Protein AF-A0A8S8YUT4-F1 (afdb_monomer_lite)

Radius of gyration: 16.55 Å; chains: 1; bounding box: 37×27×43 Å

Secondary structure (DSSP, 8-state):
-GGGT---SS---HHHHHHHHHHHHHHHTT--HHHHHHHHHHHTT--S----S-SS--EEEEEETTEEEEHHIIIIISTT-SPEEEEEEETTTT----TT-

Structure (mmCIF, N/CA/C/O backbone):
data_AF-A0A8S8YUT4-F1
#
_entry.id   AF-A0A8S8YUT4-F1
#
loop_
_atom_site.group_PDB
_atom_site.id
_atom_site.type_symbol
_atom_site.label_atom_id
_atom_site.label_alt_id
_atom_site.label_comp_id
_atom_site.label_asym_id
_atom_site.label_entity_id
_atom_site.label_seq_id
_atom_site.pdbx_PDB_ins_code
_atom_site.Cartn_x
_atom_site.Cartn_y
_atom_site.Cartn_z
_atom_site.occupancy
_atom_site.B_iso_or_equiv
_atom_site.auth_seq_id
_atom_site.auth_comp_id
_atom_site.auth_asym_id
_atom_site.auth_atom_id
_atom_site.pdbx_PDB_model_num
ATOM 1 N N . MET A 1 1 ? 10.946 1.910 19.371 1.00 63.50 1 MET A N 1
ATOM 2 C CA . MET A 1 1 ? 9.764 2.784 19.206 1.00 63.50 1 MET A CA 1
ATOM 3 C C . MET A 1 1 ? 9.103 3.068 20.544 1.00 63.50 1 MET A C 1
ATOM 5 O O . MET A 1 1 ? 8.983 4.230 20.880 1.00 63.50 1 MET A O 1
ATOM 9 N N . GLU A 1 2 ? 8.810 2.054 21.361 1.00 67.62 2 GLU A N 1
ATOM 10 C CA . GLU A 1 2 ? 8.208 2.250 22.696 1.00 67.62 2 GLU A CA 1
ATOM 11 C C . GLU A 1 2 ? 9.056 3.124 23.640 1.00 67.62 2 GLU A C 1
ATOM 13 O O . GLU A 1 2 ? 8.547 4.055 24.250 1.00 67.62 2 GLU A O 1
ATOM 18 N N . ILE A 1 3 ? 10.380 2.913 23.662 1.00 77.00 3 ILE A N 1
ATOM 19 C CA . ILE A 1 3 ? 11.336 3.756 24.414 1.00 77.00 3 ILE A CA 1
ATOM 20 C C . ILE A 1 3 ? 11.323 5.223 23.935 1.00 77.00 3 ILE A C 1
ATOM 22 O O . ILE A 1 3 ? 11.668 6.122 24.693 1.00 77.00 3 ILE A O 1
ATOM 26 N N . PHE A 1 4 ? 10.907 5.473 22.690 1.00 76.00 4 PHE A N 1
ATOM 27 C CA . PHE A 1 4 ? 10.809 6.813 22.105 1.00 76.00 4 PHE A CA 1
ATOM 28 C C . PHE A 1 4 ? 9.410 7.438 22.262 1.00 76.00 4 PHE A C 1
ATOM 30 O O . PHE A 1 4 ? 9.198 8.539 21.771 1.00 76.00 4 PHE A O 1
ATOM 37 N N . GLY A 1 5 ? 8.465 6.770 22.941 1.00 72.62 5 GLY A N 1
ATOM 38 C CA . GLY A 1 5 ? 7.102 7.276 23.155 1.00 72.62 5 GLY A CA 1
ATOM 39 C C . GLY A 1 5 ? 6.182 7.187 21.932 1.00 72.62 5 GLY A C 1
ATOM 40 O O . GLY A 1 5 ? 5.086 7.738 21.955 1.00 72.62 5 GLY A O 1
ATOM 41 N N . GLU A 1 6 ? 6.615 6.494 20.880 1.00 76.44 6 GLU A N 1
ATOM 42 C CA . GLU A 1 6 ? 5.847 6.325 19.646 1.00 76.44 6 GLU A CA 1
ATOM 43 C C . GLU A 1 6 ? 4.782 5.232 19.796 1.00 76.44 6 GLU A C 1
ATOM 45 O O . GLU 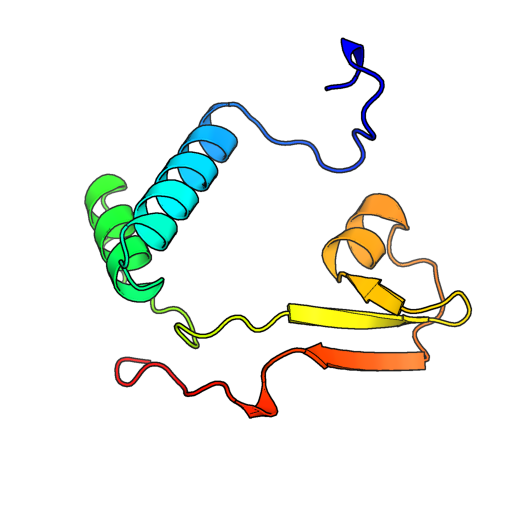A 1 6 ? 5.005 4.213 20.461 1.00 76.44 6 GLU A O 1
ATOM 50 N N . GLU A 1 7 ? 3.636 5.408 19.136 1.00 72.25 7 GLU A N 1
ATOM 51 C CA . GLU A 1 7 ? 2.573 4.404 19.122 1.00 72.25 7 GLU A CA 1
ATOM 52 C C . GLU A 1 7 ? 3.057 3.083 18.480 1.00 72.25 7 GLU A C 1
ATOM 54 O O . GLU A 1 7 ? 3.417 3.030 17.306 1.00 72.25 7 GLU A O 1
ATOM 59 N N . THR A 1 8 ? 3.029 1.974 19.229 1.00 75.69 8 THR A N 1
ATOM 60 C CA . THR A 1 8 ? 3.557 0.660 18.795 1.00 75.69 8 THR A CA 1
ATOM 61 C C . THR A 1 8 ? 2.483 -0.343 18.363 1.00 75.69 8 THR A C 1
ATOM 63 O O . THR A 1 8 ? 2.684 -1.560 18.433 1.00 75.69 8 THR A O 1
ATOM 66 N N . TRP A 1 9 ? 1.320 0.136 17.907 1.00 78.69 9 TRP A N 1
ATOM 67 C CA . TRP A 1 9 ? 0.235 -0.749 17.458 1.00 78.69 9 TRP A CA 1
ATOM 68 C C . TRP A 1 9 ? 0.596 -1.529 16.182 1.00 78.69 9 TRP A C 1
ATOM 70 O O . TRP A 1 9 ? 0.022 -2.592 15.942 1.00 78.69 9 TRP A O 1
ATOM 80 N N . PHE A 1 10 ? 1.587 -1.060 15.416 1.00 73.69 10 PHE A N 1
ATOM 81 C CA . PHE A 1 10 ? 2.187 -1.787 14.302 1.00 73.69 10 PHE A CA 1
ATOM 82 C C . PHE A 1 10 ? 3.584 -2.294 14.682 1.00 73.69 10 PHE A C 1
ATOM 84 O O . PHE A 1 10 ? 4.512 -1.516 14.908 1.00 73.69 10 PHE A O 1
ATOM 91 N N . ARG A 1 11 ? 3.743 -3.619 14.779 1.00 79.06 11 ARG A N 1
ATOM 92 C CA . ARG A 1 11 ? 5.029 -4.250 15.104 1.00 79.06 11 ARG A CA 1
ATOM 93 C C . ARG A 1 11 ? 5.757 -4.621 13.824 1.00 79.06 11 ARG A C 1
ATOM 95 O O . ARG A 1 11 ? 5.257 -5.433 13.053 1.00 79.06 11 ARG A O 1
ATOM 102 N N . ILE A 1 12 ? 6.955 -4.076 13.655 1.00 82.12 12 ILE A N 1
ATOM 103 C CA . ILE A 1 12 ? 7.835 -4.361 12.527 1.00 82.12 12 ILE A CA 1
ATOM 104 C C . ILE A 1 12 ? 9.157 -4.949 13.031 1.00 82.12 12 ILE A C 1
ATOM 106 O O . ILE A 1 12 ? 9.742 -4.444 13.987 1.00 82.12 12 ILE A O 1
ATOM 110 N N . GLY A 1 13 ? 9.603 -6.050 12.425 1.00 88.31 13 GLY A N 1
ATOM 111 C CA . GLY A 1 13 ? 10.899 -6.661 12.734 1.00 88.31 13 GLY A CA 1
ATOM 112 C C . GLY A 1 13 ? 12.036 -6.040 11.920 1.00 88.31 13 GLY A C 1
ATOM 113 O O . GLY A 1 13 ? 11.796 -5.400 10.897 1.00 88.31 13 GLY A O 1
ATOM 114 N N . ASP A 1 14 ? 13.285 -6.278 12.318 1.00 91.00 14 ASP A N 1
ATOM 115 C CA . ASP A 1 14 ? 14.459 -5.673 11.662 1.00 91.00 14 ASP A CA 1
ATOM 116 C C . ASP A 1 14 ? 14.568 -6.036 10.172 1.00 91.00 14 ASP A C 1
ATOM 118 O O . ASP A 1 14 ? 14.826 -5.180 9.327 1.00 91.00 14 ASP A O 1
ATOM 122 N N . ARG A 1 15 ? 14.317 -7.306 9.822 1.00 89.25 15 ARG A N 1
ATOM 123 C CA . ARG A 1 15 ? 14.349 -7.782 8.425 1.00 89.25 15 ARG A CA 1
ATOM 124 C C . ARG A 1 15 ? 13.242 -7.167 7.565 1.00 89.25 15 ARG A C 1
ATOM 126 O O . ARG A 1 15 ? 13.472 -6.836 6.403 1.00 89.25 15 ARG A O 1
ATOM 133 N N . ASP A 1 16 ? 12.056 -6.999 8.139 1.00 91.44 16 ASP A N 1
ATOM 134 C CA . ASP A 1 16 ? 10.930 -6.366 7.449 1.00 91.44 16 ASP A CA 1
ATOM 135 C C . ASP A 1 16 ? 11.186 -4.862 7.261 1.00 91.44 16 ASP A C 1
ATOM 137 O O . ASP A 1 16 ? 11.026 -4.307 6.175 1.00 91.44 16 ASP A O 1
ATOM 141 N N . THR A 1 17 ? 11.738 -4.218 8.292 1.00 92.88 17 THR A N 1
ATOM 142 C CA . THR A 1 17 ? 12.189 -2.822 8.237 1.00 92.88 17 THR A CA 1
ATOM 143 C C . THR A 1 17 ? 13.217 -2.611 7.129 1.00 92.88 17 THR A C 1
ATOM 145 O O . THR A 1 17 ? 13.095 -1.659 6.359 1.00 92.88 17 THR A O 1
ATOM 148 N N . ALA A 1 18 ? 14.197 -3.511 6.996 1.00 93.31 18 ALA A N 1
ATOM 149 C CA . ALA A 1 18 ? 15.193 -3.443 5.929 1.00 93.31 18 ALA A CA 1
ATOM 150 C C . ALA A 1 18 ? 14.538 -3.481 4.537 1.00 93.31 18 ALA A C 1
ATOM 152 O O . ALA A 1 18 ? 14.845 -2.644 3.690 1.00 93.31 18 ALA A O 1
ATOM 153 N N . THR A 1 19 ? 13.576 -4.385 4.330 1.00 94.44 19 THR A N 1
ATOM 154 C CA . THR A 1 19 ? 12.822 -4.500 3.070 1.00 94.44 19 THR A CA 1
ATOM 155 C C . THR A 1 19 ? 12.089 -3.197 2.742 1.00 94.44 19 THR A C 1
ATOM 157 O O . THR A 1 19 ? 12.200 -2.670 1.629 1.00 94.44 19 THR A O 1
ATOM 160 N N . HIS A 1 20 ? 11.397 -2.618 3.724 1.00 94.38 20 HIS A N 1
ATOM 161 C CA . HIS A 1 20 ? 10.678 -1.360 3.550 1.00 94.38 20 HIS A CA 1
ATOM 162 C C . HIS A 1 20 ? 11.601 -0.163 3.299 1.00 94.38 20 HIS A C 1
ATOM 164 O O . HIS A 1 20 ? 11.283 0.666 2.438 1.00 94.38 20 HIS A O 1
ATOM 170 N N . LEU A 1 21 ? 12.747 -0.076 3.984 1.00 96.25 21 LEU A N 1
ATOM 171 C CA . LEU A 1 21 ? 13.742 0.973 3.741 1.00 96.25 21 LEU A CA 1
ATOM 172 C C . LEU A 1 21 ? 14.311 0.877 2.326 1.00 96.25 21 LEU A C 1
ATOM 174 O O . LEU A 1 21 ? 14.368 1.887 1.625 1.00 96.25 21 LEU A O 1
ATOM 178 N N . THR A 1 22 ? 14.684 -0.326 1.885 1.00 96.81 22 THR A N 1
ATOM 179 C CA . THR A 1 22 ? 15.209 -0.551 0.535 1.00 96.81 22 THR A CA 1
ATOM 180 C C . THR A 1 22 ? 14.185 -0.158 -0.525 1.00 96.81 22 THR A C 1
ATOM 182 O O . THR A 1 22 ? 14.514 0.635 -1.408 1.00 96.81 22 THR A O 1
ATOM 185 N N . ARG A 1 23 ? 12.929 -0.613 -0.401 1.00 97.50 23 ARG A N 1
ATOM 186 C CA . ARG A 1 23 ? 11.835 -0.216 -1.307 1.00 97.50 23 ARG A CA 1
ATOM 187 C C . ARG A 1 23 ? 11.660 1.301 -1.347 1.00 97.50 23 ARG A C 1
ATOM 189 O O . ARG A 1 23 ? 11.623 1.886 -2.424 1.00 97.50 23 ARG A O 1
ATOM 196 N N . THR A 1 24 ? 11.589 1.944 -0.182 1.00 97.44 24 THR A N 1
ATOM 197 C CA . THR A 1 24 ? 11.391 3.399 -0.078 1.00 97.44 24 THR A CA 1
ATOM 198 C C . THR A 1 24 ? 12.542 4.166 -0.720 1.00 97.44 24 THR A C 1
ATOM 200 O O . THR A 1 24 ? 12.316 5.142 -1.433 1.00 97.44 24 THR A O 1
ATOM 203 N N . ASN A 1 25 ? 13.782 3.719 -0.509 1.00 97.88 25 ASN A N 1
ATOM 204 C CA . ASN A 1 25 ? 14.945 4.322 -1.144 1.00 97.88 25 ASN A CA 1
ATOM 205 C C . ASN A 1 25 ? 14.896 4.171 -2.671 1.00 97.88 25 ASN A C 1
ATOM 207 O O . ASN A 1 25 ? 15.142 5.136 -3.387 1.00 97.88 25 ASN A O 1
ATOM 211 N N . MET A 1 26 ? 14.548 2.994 -3.192 1.00 98.25 26 MET A N 1
ATOM 212 C CA . MET A 1 26 ? 14.453 2.775 -4.639 1.00 98.25 26 MET A CA 1
ATOM 213 C C . MET A 1 26 ? 13.347 3.623 -5.284 1.00 98.25 26 MET A C 1
ATOM 215 O O . MET A 1 26 ? 13.601 4.234 -6.321 1.00 98.25 26 MET A O 1
ATOM 219 N N . LEU A 1 27 ? 12.175 3.738 -4.643 1.00 97.56 27 LEU A N 1
ATOM 220 C CA . LEU A 1 27 ? 11.089 4.624 -5.089 1.00 97.56 27 LEU A CA 1
ATOM 221 C C . LEU A 1 27 ? 11.557 6.085 -5.162 1.00 97.56 27 LEU A C 1
ATOM 223 O O . LEU A 1 27 ? 11.355 6.755 -6.171 1.00 97.56 27 LEU A O 1
ATOM 227 N N . LYS A 1 28 ? 12.253 6.572 -4.123 1.00 97.44 28 LYS A N 1
ATOM 228 C CA . LYS A 1 28 ? 12.821 7.934 -4.102 1.00 97.44 28 LYS A CA 1
ATOM 229 C C . LYS A 1 28 ? 13.854 8.175 -5.204 1.00 97.44 28 LYS A C 1
ATOM 231 O O . LYS A 1 28 ? 14.023 9.309 -5.634 1.00 97.44 28 LYS A O 1
ATOM 236 N N . ASN A 1 29 ? 14.517 7.120 -5.671 1.00 97.69 29 ASN A N 1
ATOM 237 C CA . ASN A 1 29 ? 15.456 7.163 -6.792 1.00 97.69 29 ASN A CA 1
ATOM 238 C C . ASN A 1 29 ? 14.781 6.899 -8.155 1.00 97.69 29 ASN A C 1
ATOM 240 O O . ASN A 1 29 ? 15.465 6.606 -9.134 1.00 97.69 29 ASN A O 1
ATOM 244 N N . GLY A 1 30 ? 13.448 6.992 -8.234 1.00 97.19 30 GLY A N 1
ATOM 245 C CA . GLY A 1 30 ? 12.692 6.953 -9.487 1.00 97.19 30 GLY A CA 1
ATOM 246 C C . GLY A 1 30 ? 12.402 5.556 -10.037 1.00 97.19 30 GLY A C 1
ATOM 247 O O . GLY A 1 30 ? 11.952 5.444 -11.174 1.00 97.19 30 GLY A O 1
ATOM 248 N N . LYS A 1 31 ? 12.649 4.487 -9.269 1.00 97.88 31 LYS A N 1
ATOM 249 C CA . LYS A 1 31 ? 12.206 3.137 -9.654 1.00 97.88 31 LYS A CA 1
ATOM 250 C C . LYS A 1 31 ? 10.699 2.995 -9.465 1.00 97.88 31 LYS A C 1
ATOM 252 O O . LYS A 1 31 ? 10.160 3.504 -8.485 1.00 97.88 31 LYS A O 1
ATOM 257 N N . SER A 1 32 ? 10.036 2.276 -10.370 1.00 97.31 32 SER A N 1
ATOM 258 C CA . SER A 1 32 ? 8.626 1.908 -10.207 1.00 97.31 32 SER A CA 1
ATOM 259 C C . SER A 1 32 ? 8.462 0.802 -9.159 1.00 97.31 32 SER A C 1
ATOM 261 O O . SER A 1 32 ? 9.422 0.105 -8.817 1.00 97.31 32 SER A O 1
ATOM 263 N N . LEU A 1 33 ? 7.244 0.612 -8.642 1.00 97.38 33 LEU A N 1
ATOM 264 C CA . LEU A 1 33 ? 6.967 -0.477 -7.702 1.00 97.38 33 LEU A CA 1
ATOM 265 C C . LEU A 1 33 ? 7.210 -1.843 -8.358 1.00 97.38 33 LEU A C 1
ATOM 267 O O . LEU A 1 33 ? 7.707 -2.759 -7.713 1.00 97.38 33 LEU A O 1
ATOM 271 N N . SER A 1 34 ? 6.928 -1.954 -9.649 1.00 97.56 34 SER A N 1
ATOM 272 C CA . SER A 1 34 ? 7.088 -3.176 -10.433 1.00 97.56 34 SER A CA 1
ATOM 273 C C . SER A 1 34 ? 8.551 -3.539 -10.664 1.00 97.56 34 SER A C 1
ATOM 275 O O . SER A 1 34 ? 8.926 -4.695 -10.457 1.00 97.56 34 SER A O 1
ATOM 277 N N . ASP A 1 35 ? 9.404 -2.554 -10.972 1.00 97.25 35 ASP A N 1
ATOM 278 C CA . ASP A 1 35 ? 10.860 -2.744 -11.027 1.00 97.25 35 ASP A CA 1
ATOM 279 C C . ASP A 1 35 ? 11.399 -3.249 -9.685 1.00 97.25 35 ASP A C 1
ATOM 281 O O . ASP A 1 35 ? 12.237 -4.153 -9.629 1.00 97.25 35 ASP A O 1
ATOM 285 N N . ILE A 1 36 ? 10.910 -2.664 -8.588 1.00 98.06 36 ILE A N 1
ATOM 286 C CA . ILE A 1 36 ? 11.335 -3.026 -7.236 1.00 98.06 36 ILE A CA 1
ATOM 287 C C . ILE A 1 36 ? 10.867 -4.436 -6.880 1.00 98.06 36 ILE A C 1
ATOM 289 O O . ILE A 1 36 ? 11.671 -5.220 -6.381 1.00 98.06 36 ILE A O 1
ATOM 293 N N . THR A 1 37 ? 9.608 -4.788 -7.153 1.00 97.56 37 THR A N 1
ATOM 294 C CA . THR A 1 37 ? 9.075 -6.131 -6.889 1.00 97.56 37 THR A CA 1
ATOM 295 C C . THR A 1 37 ? 9.837 -7.187 -7.681 1.00 97.56 37 THR A C 1
ATOM 297 O O . THR A 1 37 ? 10.227 -8.201 -7.104 1.00 97.56 37 THR A O 1
ATOM 300 N N . LYS A 1 38 ? 10.132 -6.935 -8.964 1.00 97.19 38 LYS A N 1
ATOM 301 C CA . LYS A 1 38 ? 10.959 -7.831 -9.782 1.00 97.19 38 LYS A CA 1
ATOM 302 C C . LYS A 1 38 ? 12.346 -8.027 -9.171 1.00 97.19 38 LYS A C 1
ATOM 304 O O . LYS A 1 38 ? 12.771 -9.159 -8.957 1.00 97.19 38 LYS A O 1
ATOM 309 N N . TRP A 1 39 ? 13.018 -6.932 -8.819 1.00 97.62 39 TRP A N 1
ATOM 310 C CA . TRP A 1 39 ? 14.329 -6.978 -8.173 1.00 97.62 39 TRP A CA 1
ATOM 311 C C . TRP A 1 39 ? 14.295 -7.731 -6.831 1.00 97.62 39 TRP A C 1
ATOM 313 O O . TRP A 1 39 ? 15.193 -8.519 -6.540 1.00 97.62 39 TRP A O 1
ATOM 323 N N . MET A 1 40 ? 13.252 -7.542 -6.017 1.00 97.50 40 MET A N 1
ATOM 324 C CA . MET A 1 40 ? 13.084 -8.270 -4.754 1.00 97.50 40 MET A CA 1
ATOM 325 C C . MET A 1 40 ? 12.859 -9.767 -4.978 1.00 97.50 40 MET A C 1
ATOM 327 O O . MET A 1 40 ? 13.443 -10.569 -4.253 1.00 97.50 40 MET A O 1
ATOM 331 N N . CYS A 1 41 ? 12.076 -10.154 -5.990 1.00 97.62 41 CYS A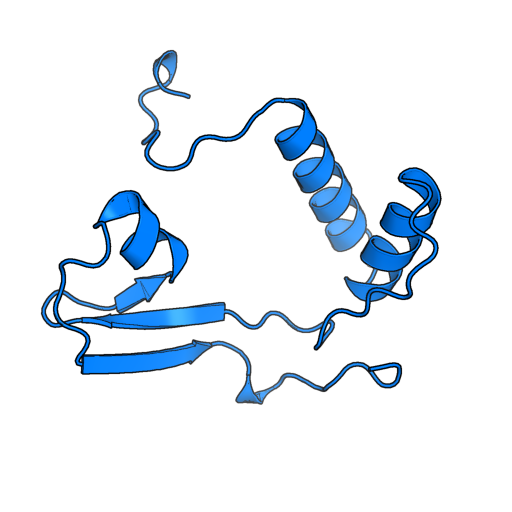 N 1
ATOM 332 C CA . CYS A 1 41 ? 11.891 -11.561 -6.349 1.00 97.62 41 CYS A CA 1
ATOM 333 C C . CYS A 1 41 ? 13.229 -12.219 -6.713 1.00 97.62 41 CYS A C 1
ATOM 335 O O . CYS A 1 41 ? 13.530 -13.296 -6.206 1.00 97.62 41 CYS A O 1
ATOM 337 N N . GLU A 1 42 ? 14.081 -11.537 -7.487 1.00 97.12 42 GLU A N 1
ATOM 338 C CA . GLU A 1 42 ? 15.437 -12.013 -7.798 1.00 97.12 42 GLU A CA 1
ATOM 339 C C . GLU A 1 42 ? 16.295 -12.179 -6.530 1.00 97.12 42 GLU A C 1
ATOM 341 O O . GLU A 1 42 ? 16.990 -13.183 -6.376 1.00 97.12 42 GLU A O 1
ATOM 346 N N . LYS A 1 43 ? 16.241 -11.225 -5.587 1.00 96.94 43 LYS A N 1
ATOM 347 C CA . LYS A 1 43 ? 17.009 -11.298 -4.327 1.00 96.94 43 LYS A CA 1
ATOM 348 C C . LYS A 1 43 ? 16.519 -12.371 -3.364 1.00 96.94 43 LYS A C 1
ATOM 350 O O . LYS A 1 43 ? 17.332 -12.918 -2.623 1.00 96.94 43 LYS A O 1
ATOM 355 N N . PHE A 1 44 ? 15.226 -12.671 -3.375 1.00 96.25 44 PHE A N 1
ATOM 356 C CA . PHE A 1 44 ? 14.626 -13.704 -2.536 1.00 96.25 44 PHE A CA 1
ATOM 357 C C . PHE A 1 44 ? 14.502 -15.065 -3.230 1.00 96.25 44 PHE A C 1
ATOM 359 O O . PHE A 1 44 ? 13.949 -15.982 -2.630 1.00 96.25 44 PHE A O 1
ATOM 366 N N . ALA A 1 45 ? 15.036 -15.211 -4.449 1.00 97.56 45 ALA A N 1
ATOM 367 C CA . ALA A 1 45 ? 14.933 -16.428 -5.256 1.00 97.56 45 ALA A CA 1
ATOM 368 C C . ALA A 1 45 ? 13.475 -16.904 -5.442 1.00 97.56 45 ALA A C 1
ATOM 370 O O . ALA A 1 45 ? 13.170 -18.091 -5.354 1.00 97.56 45 ALA A O 1
ATOM 371 N N . ILE A 1 46 ? 12.564 -15.957 -5.681 1.00 98.06 46 ILE A N 1
ATOM 372 C CA . ILE A 1 46 ? 11.159 -16.229 -5.990 1.00 98.06 46 ILE A CA 1
ATOM 373 C C . ILE A 1 46 ? 11.031 -16.419 -7.503 1.00 98.06 46 ILE A C 1
ATOM 375 O O . ILE A 1 46 ? 11.251 -15.484 -8.269 1.00 98.06 46 ILE A O 1
ATOM 379 N N . GLU A 1 47 ? 10.657 -17.62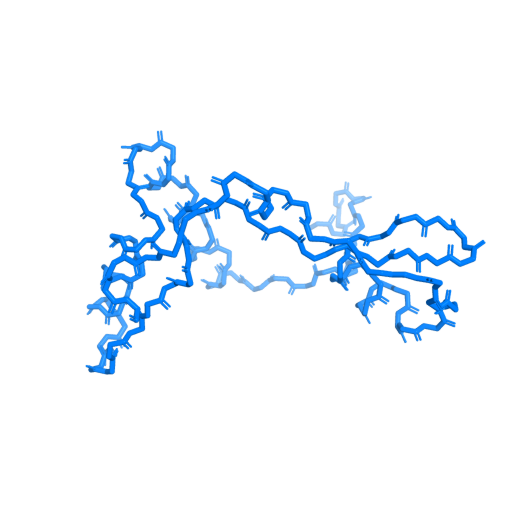5 -7.927 1.00 96.94 47 GLU A N 1
ATOM 380 C CA . GLU A 1 47 ? 10.498 -17.969 -9.349 1.00 96.94 47 GLU A CA 1
ATOM 381 C C . GLU A 1 47 ? 9.170 -17.469 -9.937 1.00 96.94 47 GLU A C 1
ATOM 383 O O . GLU A 1 47 ? 9.076 -17.162 -11.126 1.00 96.94 47 GLU A O 1
ATOM 388 N N . THR A 1 48 ? 8.131 -17.370 -9.105 1.00 97.69 48 THR A N 1
ATOM 389 C CA . THR A 1 48 ? 6.808 -16.906 -9.529 1.00 97.69 48 THR A CA 1
ATOM 390 C C . THR A 1 48 ? 6.841 -15.427 -9.898 1.00 97.69 48 THR A C 1
ATOM 392 O O . THR A 1 48 ? 7.346 -14.594 -9.146 1.00 97.69 48 THR A O 1
ATOM 395 N N . LYS A 1 49 ? 6.215 -15.073 -11.025 1.00 95.12 49 LYS A N 1
ATOM 396 C CA . LYS A 1 49 ? 6.047 -13.677 -11.433 1.00 95.12 49 LYS A CA 1
ATOM 397 C C . LYS A 1 49 ? 5.035 -12.972 -10.520 1.00 95.12 49 LYS A C 1
ATOM 399 O O . LYS A 1 49 ? 3.835 -13.212 -10.621 1.00 95.12 49 LYS A O 1
ATOM 404 N N . ILE A 1 50 ? 5.524 -12.098 -9.639 1.00 97.38 50 ILE A N 1
ATOM 405 C CA . ILE A 1 50 ? 4.700 -11.240 -8.775 1.00 97.38 50 ILE A CA 1
ATOM 406 C C . ILE A 1 50 ? 4.612 -9.854 -9.410 1.00 97.38 50 ILE A C 1
ATOM 408 O O . ILE A 1 50 ? 5.632 -9.196 -9.613 1.00 97.38 50 ILE A O 1
ATOM 412 N N . ILE A 1 51 ? 3.392 -9.405 -9.703 1.00 97.19 51 ILE A N 1
ATOM 413 C CA . ILE A 1 51 ? 3.134 -8.136 -10.388 1.00 97.19 51 ILE A CA 1
ATOM 414 C C . ILE A 1 51 ? 2.206 -7.300 -9.506 1.00 97.19 51 ILE A C 1
ATOM 416 O O . ILE A 1 51 ? 1.103 -7.754 -9.190 1.00 97.19 51 ILE A O 1
ATOM 420 N N . PRO A 1 52 ? 2.625 -6.102 -9.066 1.00 97.00 52 PRO A N 1
ATOM 421 C CA . PRO A 1 52 ? 1.713 -5.160 -8.434 1.00 97.00 52 PRO A CA 1
ATOM 422 C C . PRO A 1 52 ? 0.593 -4.788 -9.407 1.00 97.00 52 PRO A C 1
ATOM 424 O O . PRO A 1 52 ? 0.846 -4.568 -10.588 1.00 97.00 52 PRO A O 1
ATOM 427 N N . VAL A 1 53 ? -0.637 -4.648 -8.910 1.00 96.75 53 VAL A N 1
ATOM 428 C CA . VAL A 1 53 ? -1.788 -4.268 -9.751 1.00 96.75 53 VAL A CA 1
ATOM 429 C C . VAL A 1 53 ? -1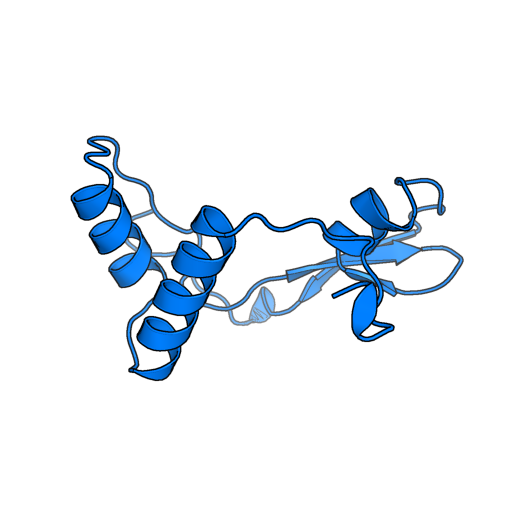.567 -2.944 -10.498 1.00 96.75 53 VAL A C 1
ATOM 431 O O . VAL A 1 53 ? -2.071 -2.763 -11.601 1.00 96.75 53 VAL A O 1
ATOM 434 N N . SER A 1 54 ? -0.804 -2.019 -9.913 1.00 97.31 54 SER A N 1
ATOM 435 C CA . SER A 1 54 ? -0.500 -0.691 -10.444 1.00 97.31 54 SER A CA 1
ATOM 436 C C . SER A 1 54 ? 0.814 -0.183 -9.842 1.00 97.31 54 SER A C 1
ATOM 438 O O . SER A 1 54 ? 1.141 -0.510 -8.701 1.00 97.31 54 SER A O 1
ATOM 440 N N . ASP A 1 55 ? 1.540 0.652 -10.591 1.00 97.19 55 ASP A N 1
ATOM 441 C CA . ASP A 1 55 ? 2.676 1.435 -10.072 1.00 97.19 55 ASP A CA 1
ATOM 442 C C . ASP A 1 55 ? 2.245 2.752 -9.400 1.00 97.19 55 ASP A C 1
ATOM 444 O O . ASP A 1 55 ? 3.045 3.406 -8.732 1.00 97.19 55 ASP A O 1
ATOM 448 N N . HIS A 1 56 ? 0.983 3.152 -9.566 1.00 96.38 56 HIS A N 1
ATOM 449 C CA . HIS A 1 56 ? 0.390 4.303 -8.884 1.00 96.38 56 HIS A CA 1
ATOM 450 C C . HIS A 1 56 ? -0.034 3.935 -7.461 1.00 96.38 56 HIS A C 1
ATOM 452 O O . HIS A 1 56 ? -0.492 2.817 -7.219 1.00 96.38 56 HIS A O 1
ATOM 458 N N . SER A 1 57 ? 0.062 4.901 -6.544 1.00 95.50 57 SER A N 1
ATOM 459 C CA . SER A 1 57 ? -0.408 4.738 -5.167 1.00 95.50 57 SER A CA 1
ATOM 460 C C . SER A 1 57 ? -1.925 4.585 -5.135 1.00 95.50 57 SER A C 1
ATOM 462 O O . SER A 1 57 ? -2.643 5.452 -5.632 1.00 95.50 57 SER A O 1
ATOM 464 N N . ILE A 1 58 ? -2.390 3.492 -4.535 1.00 97.00 58 ILE A N 1
ATOM 465 C CA . ILE A 1 58 ? -3.800 3.247 -4.245 1.00 97.00 58 ILE A CA 1
ATOM 466 C C . ILE A 1 58 ? -3.883 2.765 -2.803 1.00 97.00 58 ILE A C 1
ATOM 468 O O . ILE A 1 58 ? -3.235 1.783 -2.436 1.00 97.00 58 ILE A O 1
ATOM 472 N N . GLU A 1 59 ? -4.688 3.445 -1.996 1.00 97.19 59 GLU A N 1
ATOM 473 C CA . GLU A 1 59 ? -4.914 3.094 -0.596 1.00 97.19 59 GLU A CA 1
ATOM 474 C C . GLU A 1 59 ? -6.375 2.707 -0.388 1.00 97.19 59 GLU A C 1
ATOM 476 O O . GLU A 1 59 ? -7.279 3.338 -0.930 1.00 97.19 59 GLU A O 1
ATOM 481 N N . THR A 1 60 ? -6.616 1.671 0.415 1.00 98.06 60 THR A N 1
ATOM 482 C CA . THR A 1 60 ? -7.967 1.346 0.885 1.00 98.06 60 THR A CA 1
ATOM 483 C C . THR A 1 60 ? -8.207 2.055 2.208 1.00 98.06 60 THR A C 1
ATOM 485 O O . THR A 1 60 ? -7.478 1.823 3.180 1.00 98.06 60 THR A O 1
ATOM 488 N N . ARG A 1 61 ? -9.240 2.892 2.248 1.00 98.25 61 ARG A N 1
ATOM 489 C CA . ARG A 1 61 ? -9.688 3.596 3.446 1.00 98.25 61 ARG A CA 1
ATOM 490 C C . ARG A 1 61 ? -11.087 3.146 3.831 1.00 98.25 61 ARG A C 1
ATOM 492 O O . ARG A 1 61 ? -11.927 2.875 2.978 1.00 98.25 61 ARG A O 1
ATOM 499 N N . ILE A 1 62 ? -11.289 2.992 5.131 1.00 98.38 62 ILE A N 1
ATOM 500 C CA . ILE A 1 62 ? -12.523 2.499 5.727 1.00 98.38 62 ILE A CA 1
ATOM 501 C C . ILE A 1 62 ? -13.232 3.687 6.352 1.00 98.38 62 ILE A C 1
ATOM 503 O O . ILE A 1 62 ? -12.703 4.315 7.269 1.00 98.38 62 ILE A O 1
ATOM 507 N N . GLU A 1 63 ? -14.431 3.979 5.866 1.00 98.31 63 GLU A N 1
ATOM 508 C CA . GLU A 1 63 ? -15.314 4.944 6.505 1.00 98.31 63 GLU A CA 1
ATOM 509 C C . GLU A 1 63 ? -16.056 4.243 7.639 1.00 98.31 63 GLU A C 1
ATOM 511 O O . GLU A 1 63 ? -16.637 3.167 7.450 1.00 98.31 63 GLU A O 1
ATOM 516 N N . THR A 1 64 ? -16.030 4.847 8.822 1.00 97.88 64 THR A N 1
ATOM 517 C CA . THR A 1 64 ? -16.713 4.324 10.004 1.00 97.88 64 THR A CA 1
ATOM 518 C C . THR A 1 64 ? -17.615 5.370 10.641 1.00 97.88 64 THR A C 1
ATOM 520 O O . THR A 1 64 ? -17.499 6.567 10.371 1.00 97.88 64 THR A O 1
ATOM 523 N N . ASP A 1 65 ? -18.449 4.936 11.586 1.00 96.69 65 ASP A N 1
ATOM 524 C CA . ASP A 1 65 ? -19.239 5.813 12.456 1.00 96.69 65 ASP A CA 1
ATOM 525 C C . ASP A 1 65 ? -18.394 6.811 13.278 1.00 96.69 65 ASP A C 1
ATOM 527 O O . ASP A 1 65 ? -18.931 7.777 13.822 1.00 96.69 65 ASP A O 1
ATOM 531 N N . LYS A 1 66 ? -17.072 6.607 13.353 1.00 94.50 66 LYS A N 1
ATOM 532 C CA . LYS A 1 66 ? -16.118 7.445 14.097 1.00 94.50 66 LYS A CA 1
ATOM 533 C C . LYS A 1 66 ? -15.157 8.232 13.204 1.00 94.50 66 LYS A C 1
ATOM 535 O O . LYS A 1 66 ? -14.277 8.915 13.726 1.00 94.50 66 LYS A O 1
ATOM 540 N N . GLY A 1 67 ? -15.329 8.153 11.887 1.00 95.62 67 GLY A N 1
ATOM 541 C CA . GLY A 1 67 ? -14.472 8.802 10.899 1.00 95.62 67 GLY A CA 1
ATOM 542 C C . GLY A 1 67 ? -13.758 7.816 9.978 1.00 95.62 67 GLY A C 1
ATOM 543 O O . GLY A 1 67 ? -13.987 6.606 10.014 1.00 95.62 67 GLY A O 1
ATOM 544 N N . GLU A 1 68 ? -12.904 8.362 9.122 1.00 97.06 68 GLU A N 1
ATOM 545 C CA . GLU A 1 68 ? -12.135 7.615 8.130 1.00 97.06 68 GLU A CA 1
ATOM 546 C C . GLU A 1 68 ? -10.835 7.068 8.734 1.00 97.06 68 GLU A C 1
ATOM 548 O O . GLU A 1 68 ? -10.136 7.765 9.472 1.00 97.06 68 GLU A O 1
ATOM 553 N N . LEU A 1 69 ? -10.503 5.821 8.402 1.00 97.56 69 LEU A N 1
ATOM 554 C CA . LEU A 1 69 ? -9.304 5.128 8.866 1.00 97.56 69 LEU A CA 1
ATOM 555 C C . LEU A 1 69 ? -8.582 4.462 7.696 1.00 97.56 69 LEU A C 1
ATOM 557 O O . LEU A 1 69 ? -9.215 3.893 6.804 1.00 97.56 69 LEU A O 1
ATOM 561 N N . HIS A 1 70 ? -7.248 4.430 7.724 1.00 97.00 70 HIS A N 1
ATOM 562 C CA . HIS A 1 70 ? -6.514 3.546 6.816 1.00 97.00 70 HIS A CA 1
ATOM 563 C C . HIS A 1 70 ? -6.836 2.077 7.157 1.00 97.00 70 HIS A C 1
ATOM 565 O O . HIS A 1 70 ? -6.966 1.724 8.332 1.00 97.00 70 HIS A O 1
ATOM 571 N N . LEU A 1 71 ? -6.923 1.184 6.160 1.00 97.38 71 LEU A N 1
ATOM 572 C CA . LEU A 1 71 ? -7.322 -0.221 6.371 1.00 97.38 71 LEU A CA 1
ATOM 573 C C . LEU A 1 71 ? -6.535 -0.922 7.497 1.00 97.38 71 LEU A C 1
ATOM 575 O O . LEU A 1 71 ? -7.107 -1.657 8.303 1.00 97.38 71 LEU A O 1
ATOM 579 N N . GLN A 1 72 ? -5.222 -0.684 7.579 1.00 94.75 72 GLN A N 1
ATOM 580 C CA . GLN A 1 72 ? -4.390 -1.269 8.636 1.00 94.75 72 GLN A CA 1
ATOM 581 C C . GLN A 1 72 ? -4.701 -0.705 10.028 1.00 94.75 72 GLN A C 1
ATOM 583 O O . GLN A 1 72 ? -4.628 -1.453 11.000 1.00 94.75 72 GLN A O 1
ATOM 588 N N . GLU A 1 73 ? -5.075 0.569 10.150 1.00 95.31 73 GLU A N 1
ATOM 589 C CA . GLU A 1 73 ? -5.487 1.145 11.434 1.00 95.31 73 GLU A CA 1
ATOM 590 C C . GLU A 1 73 ? -6.799 0.516 11.890 1.00 95.31 73 GLU A C 1
ATOM 592 O O . GLU A 1 73 ? -6.875 -0.006 13.004 1.00 95.31 73 GLU A O 1
ATOM 597 N N . TYR A 1 74 ? -7.799 0.472 11.005 1.00 96.38 74 TYR A N 1
ATOM 598 C CA . TYR A 1 74 ? -9.083 -0.170 11.284 1.00 96.38 74 TYR A CA 1
ATOM 599 C C . TYR A 1 74 ? -8.895 -1.612 11.779 1.00 96.38 74 TYR A C 1
ATOM 601 O O . TYR A 1 74 ? -9.407 -2.000 12.833 1.00 96.38 74 TYR A O 1
ATOM 609 N N . TRP A 1 75 ? -8.099 -2.408 11.058 1.00 95.19 75 TRP A N 1
ATOM 610 C CA . TRP A 1 75 ? -7.955 -3.830 11.359 1.00 95.19 75 TRP A CA 1
ATOM 611 C C . TRP A 1 75 ? -7.001 -4.127 12.523 1.00 95.19 75 TRP A C 1
ATOM 613 O O . TRP A 1 75 ? -7.286 -4.984 13.361 1.00 95.19 75 TRP A O 1
ATOM 623 N N . VAL A 1 76 ? -5.863 -3.433 12.609 1.00 92.81 76 VAL A N 1
ATOM 624 C CA . VAL A 1 76 ? -4.808 -3.738 13.589 1.00 92.81 76 VAL A CA 1
ATOM 625 C C . VAL A 1 76 ? -4.976 -2.921 14.868 1.00 92.81 76 VAL A C 1
ATOM 627 O O . VAL A 1 76 ? -5.002 -3.509 15.953 1.00 92.81 76 VAL A O 1
ATOM 630 N N . LYS A 1 77 ? -5.120 -1.591 14.760 1.00 92.25 77 LYS A N 1
ATOM 631 C CA . LYS A 1 77 ? -5.253 -0.682 15.914 1.00 92.25 77 LYS A CA 1
ATOM 632 C C . LYS A 1 77 ? -6.629 -0.827 16.564 1.00 92.25 77 LYS A C 1
ATOM 634 O O . LYS A 1 77 ? -6.712 -1.093 17.762 1.00 92.25 77 LYS A O 1
ATOM 639 N N . TYR A 1 78 ? -7.695 -0.742 15.768 1.00 94.12 78 TYR A N 1
ATOM 640 C CA . TYR A 1 78 ? -9.083 -0.768 16.251 1.00 94.12 78 TYR A CA 1
ATOM 641 C C . TYR A 1 78 ? -9.731 -2.161 16.236 1.00 94.12 78 TYR A C 1
ATOM 643 O O . TYR A 1 78 ? -10.859 -2.332 16.703 1.00 94.12 78 TYR A O 1
ATOM 651 N N . ARG A 1 79 ? -8.995 -3.189 15.786 1.00 94.25 79 ARG A N 1
ATOM 652 C CA . ARG A 1 79 ? -9.414 -4.606 15.813 1.00 94.25 79 ARG A CA 1
ATOM 653 C C . ARG A 1 79 ? -10.711 -4.883 15.044 1.00 94.25 79 ARG A C 1
ATOM 655 O O . ARG A 1 79 ? -11.428 -5.814 15.400 1.00 94.25 79 ARG A O 1
ATOM 662 N N . GLY A 1 80 ? -11.019 -4.069 14.033 1.00 95.19 80 GLY A N 1
ATOM 663 C CA . GLY A 1 80 ? -12.213 -4.209 13.200 1.00 95.19 80 GLY A CA 1
ATOM 664 C C . GLY A 1 80 ? -13.532 -4.051 13.961 1.00 95.19 80 GLY A C 1
ATOM 665 O O . GLY A 1 80 ? -14.518 -4.689 13.608 1.00 95.19 80 GLY A O 1
ATOM 666 N N . LYS A 1 81 ? -13.542 -3.279 15.056 1.00 96.00 81 LYS A N 1
ATOM 667 C CA . LYS A 1 81 ? -14.723 -3.137 15.925 1.00 96.00 81 LYS A CA 1
ATOM 668 C C . LYS A 1 81 ? -15.650 -1.991 15.540 1.00 96.00 81 LYS A C 1
ATOM 670 O O . LYS A 1 81 ? -16.818 -2.029 15.914 1.00 96.00 81 LYS A O 1
ATOM 675 N N . ASP A 1 82 ? -15.127 -0.971 14.870 1.00 96.31 82 ASP A N 1
ATOM 676 C CA . ASP A 1 82 ? -15.919 0.191 14.470 1.00 96.31 82 ASP A CA 1
ATOM 677 C C . ASP A 1 82 ? -16.858 -0.180 13.313 1.00 96.31 82 ASP A C 1
ATOM 679 O O . ASP A 1 82 ? -16.557 -1.076 12.511 1.00 96.31 82 ASP A O 1
ATOM 683 N N . THR A 1 83 ? -18.021 0.471 13.251 1.00 97.69 83 THR A N 1
ATOM 684 C CA . THR A 1 83 ? -19.062 0.114 12.282 1.00 97.69 83 THR A CA 1
ATOM 685 C C . THR A 1 83 ? -18.705 0.715 10.935 1.00 97.69 83 THR A C 1
ATOM 687 O O . THR A 1 83 ? -18.596 1.931 10.822 1.00 97.69 83 THR A O 1
ATOM 690 N N . ILE A 1 84 ? -18.546 -0.125 9.912 1.00 98.06 84 ILE A N 1
ATOM 691 C CA . ILE A 1 84 ? -18.232 0.331 8.554 1.00 98.06 84 ILE A CA 1
ATOM 692 C C . ILE A 1 84 ? -19.473 0.969 7.929 1.00 98.06 84 ILE A C 1
ATOM 694 O O . ILE A 1 84 ? -20.533 0.345 7.868 1.00 98.06 84 ILE A O 1
ATOM 698 N N . THR A 1 85 ? -19.319 2.188 7.422 1.00 98.25 85 THR A N 1
ATOM 699 C CA . THR A 1 85 ? -20.343 2.911 6.654 1.00 98.25 85 THR A CA 1
ATOM 700 C C . THR A 1 85 ? -20.014 2.983 5.165 1.00 98.25 85 THR A C 1
ATOM 702 O O . THR A 1 85 ? -20.921 3.174 4.359 1.00 98.25 85 THR A O 1
ATOM 705 N N . GLY A 1 86 ? -18.747 2.779 4.791 1.00 98.12 86 GLY A N 1
ATOM 706 C CA . GLY A 1 86 ? -18.273 2.871 3.413 1.00 98.12 86 GLY A CA 1
ATOM 707 C C . GLY A 1 86 ? -16.817 2.432 3.247 1.00 98.12 86 GLY A C 1
ATOM 708 O O . GLY A 1 86 ? -16.110 2.151 4.218 1.00 98.12 86 GLY A O 1
ATOM 709 N N . ILE A 1 87 ? -16.379 2.338 1.991 1.00 98.25 87 ILE A N 1
ATOM 710 C CA . ILE A 1 87 ? -14.997 2.028 1.608 1.00 98.25 87 ILE A CA 1
ATOM 711 C C . ILE A 1 87 ? -14.606 2.980 0.481 1.00 98.25 87 ILE A C 1
ATOM 713 O O . ILE A 1 87 ? -15.295 3.040 -0.538 1.00 98.25 87 ILE A O 1
ATOM 717 N N . GLU A 1 88 ? -13.477 3.662 0.642 1.00 97.94 88 GLU A N 1
ATOM 718 C CA . GLU A 1 88 ? -12.898 4.534 -0.376 1.00 97.94 88 GLU A CA 1
ATOM 719 C C . GLU A 1 88 ? -11.555 3.976 -0.870 1.00 97.94 88 GLU A C 1
ATOM 721 O O . GLU A 1 88 ? -10.727 3.487 -0.096 1.00 97.94 88 GLU A O 1
ATOM 726 N N . TYR A 1 89 ? -11.327 4.069 -2.181 1.00 97.88 89 TYR A N 1
ATOM 727 C CA . TYR A 1 89 ? -10.062 3.709 -2.820 1.00 97.88 89 TYR A CA 1
ATOM 728 C C . TYR A 1 89 ? -9.325 4.969 -3.276 1.00 97.88 89 TYR A C 1
ATOM 730 O O . TYR A 1 89 ? -9.424 5.389 -4.435 1.00 97.88 89 TYR A O 1
ATOM 738 N N . VAL A 1 90 ? -8.575 5.577 -2.362 1.00 97.75 90 VAL A N 1
ATOM 739 C CA . VAL A 1 90 ? -7.875 6.843 -2.601 1.00 97.75 90 VAL A CA 1
ATOM 740 C C . VAL A 1 90 ? -6.786 6.651 -3.661 1.00 97.75 90 VAL A C 1
ATOM 742 O O . VAL A 1 90 ? -5.933 5.773 -3.533 1.00 97.75 90 VAL A O 1
ATOM 745 N N . GLY A 1 91 ? -6.819 7.474 -4.716 1.00 97.06 91 GLY A N 1
ATOM 746 C CA . GLY A 1 91 ? -5.874 7.448 -5.844 1.00 97.06 91 GLY A CA 1
ATOM 747 C C . GLY A 1 91 ? -6.244 6.494 -6.987 1.00 97.06 91 GLY A C 1
ATOM 748 O O . GLY A 1 91 ? -5.587 6.501 -8.031 1.00 97.06 91 GLY A O 1
ATOM 749 N N . SER A 1 92 ? -7.304 5.692 -6.825 1.00 97.00 92 SER A N 1
ATOM 750 C CA . SER A 1 92 ? -7.745 4.731 -7.848 1.00 97.00 92 SER A CA 1
ATOM 751 C C . SER A 1 92 ? -8.239 5.391 -9.14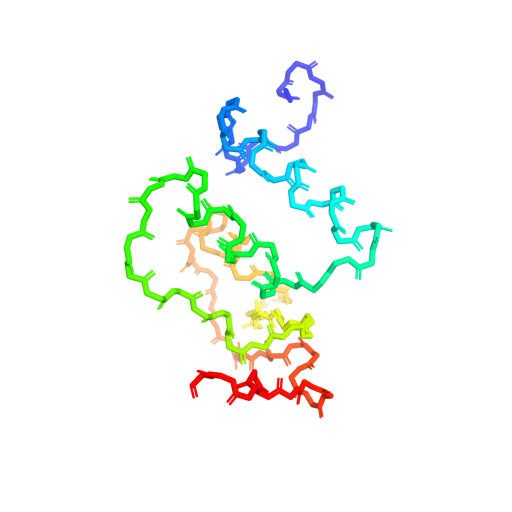1 1.00 97.00 92 SER A C 1
ATOM 753 O O . SER A 1 92 ? -8.058 4.830 -10.218 1.00 97.00 92 SER A O 1
ATOM 755 N N . ASP A 1 93 ? -8.783 6.606 -9.059 1.00 96.88 93 ASP A N 1
ATOM 756 C CA . ASP A 1 93 ? -9.295 7.408 -10.177 1.00 96.88 93 ASP A CA 1
ATOM 757 C C . ASP A 1 93 ? -8.225 7.746 -11.228 1.00 96.88 93 ASP A C 1
ATOM 759 O O . ASP A 1 93 ? -8.521 7.878 -12.417 1.00 96.88 93 ASP A O 1
ATOM 763 N N . LYS A 1 94 ? -6.969 7.876 -10.791 1.00 95.44 94 LYS A N 1
ATOM 764 C CA . LYS A 1 94 ? -5.812 8.211 -11.640 1.00 95.44 94 LYS A CA 1
ATOM 765 C C . LYS A 1 94 ? -4.895 7.026 -11.893 1.00 95.44 94 LYS A C 1
ATOM 767 O O . LYS A 1 94 ? -3.960 7.140 -12.689 1.00 95.44 94 LYS A O 1
ATOM 772 N N . ALA A 1 95 ? -5.129 5.911 -11.212 1.00 96.75 95 ALA A N 1
ATOM 773 C CA . ALA A 1 95 ? -4.306 4.733 -11.357 1.00 96.75 95 ALA A CA 1
ATOM 774 C C . ALA A 1 95 ? -4.507 4.078 -12.726 1.00 96.75 95 ALA A C 1
ATOM 776 O O . ALA A 1 95 ? -5.571 4.136 -13.344 1.00 96.75 95 ALA A O 1
ATOM 777 N N . ARG A 1 96 ? -3.455 3.413 -13.196 1.00 96.50 96 ARG A N 1
ATOM 778 C CA . ARG A 1 96 ? -3.507 2.553 -14.377 1.00 96.50 96 ARG A CA 1
ATOM 779 C C . ARG A 1 96 ? -3.027 1.161 -14.004 1.00 96.50 96 ARG A C 1
ATOM 781 O O . ARG A 1 96 ? -2.051 1.069 -13.254 1.00 96.50 96 ARG A O 1
ATOM 788 N N . PRO A 1 97 ? -3.679 0.108 -14.526 1.00 96.19 97 PRO A N 1
ATOM 789 C CA . PRO A 1 97 ? -3.208 -1.247 -14.316 1.00 96.19 97 PRO A CA 1
ATOM 790 C C . PRO A 1 97 ? -1.791 -1.389 -14.869 1.00 96.19 97 PRO A C 1
ATOM 792 O O . PRO A 1 97 ? -1.445 -0.760 -15.877 1.00 96.19 97 PRO A O 1
ATOM 795 N N . ASN A 1 98 ? -0.976 -2.211 -14.216 1.00 95.06 98 ASN A N 1
ATOM 796 C CA . ASN A 1 98 ? 0.309 -2.579 -14.780 1.00 95.06 98 ASN A CA 1
ATOM 797 C C . ASN A 1 98 ? 0.072 -3.336 -16.108 1.00 95.06 98 ASN A C 1
ATOM 799 O O . ASN A 1 98 ? -0.692 -4.299 -16.107 1.00 95.06 98 ASN A O 1
ATOM 803 N N . PRO A 1 99 ? 0.704 -2.943 -17.230 1.00 92.00 99 PRO A N 1
ATOM 804 C CA . PRO A 1 99 ? 0.548 -3.629 -18.517 1.00 92.00 99 PRO A CA 1
ATOM 805 C C . PRO A 1 99 ? 0.934 -5.113 -18.510 1.00 92.00 99 PRO A C 1
ATOM 807 O O . PRO A 1 99 ? 0.553 -5.847 -19.416 1.00 92.00 99 PRO A O 1
ATOM 810 N N . GLU A 1 100 ? 1.735 -5.538 -17.536 1.00 88.38 100 GLU A N 1
ATOM 811 C CA . GLU A 1 100 ? 2.172 -6.919 -17.384 1.00 88.38 100 GLU A CA 1
ATO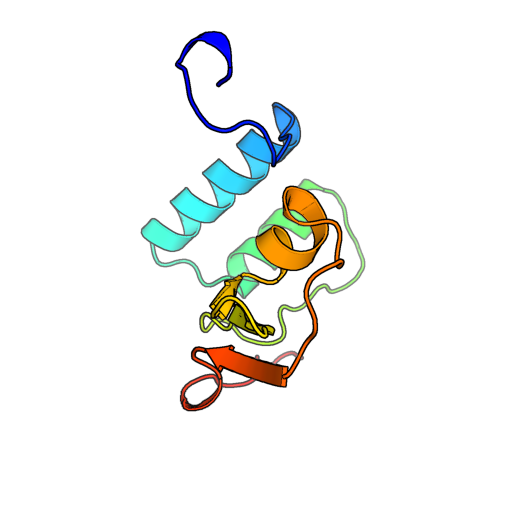M 812 C C . GLU A 1 100 ? 1.239 -7.790 -16.528 1.00 88.38 100 GLU A C 1
ATOM 814 O O . GLU A 1 100 ? 1.493 -8.997 -16.464 1.00 88.38 100 GLU A O 1
ATOM 819 N N . ALA A 1 101 ? 0.248 -7.187 -15.850 1.00 80.38 101 ALA A N 1
ATOM 820 C CA . ALA A 1 101 ? -0.688 -7.856 -14.939 1.00 80.38 101 ALA A CA 1
ATOM 821 C C . ALA A 1 101 ? -1.715 -8.747 -15.653 1.00 80.38 101 ALA A C 1
ATOM 823 O O . ALA A 1 101 ? -2.078 -8.448 -16.814 1.00 80.38 101 ALA A O 1
#

Sequence (101 aa):
MEIFGEETWFRIGDRDTATHLTRTNMLKNGKSLSDITKWMCEKFAIETKIIPVSDHSIETRIETDKGELHLQEYWVKYRGKDTITGIEYVGSDKARPNPEA

pLDDT: mean 93.53, std 7.61, range [63.5, 98.38]

Foldseek 3Di:
DVVVVDDPLDDDDPVRVVLVVVQVVVVVVVDFNQNSVVVVCVVVVPPDRDGDQFSWDKFKWFQFPVGIDTPCCCCRVVVVPTHTPDIDTPRPVVTDGDPVD